Protein AF-A0A2R6E5F3-F1 (afdb_monomer_lite)

Foldseek 3Di:
DPPPPDVLLVVLVVLLVVLQVVLVVCVVVVNNVSSVVSNVVSVVSVVVSVCVVVVVVVVD

Sequence (60 aa):
MTETVNPLSAALAALAVVLFATALLMMAADRLAVAGFCFLSASLVIYLRETRSLGGTAAD

Structure (mmCIF, N/CA/C/O backbone):
data_AF-A0A2R6E5F3-F1
#
_entry.id   AF-A0A2R6E5F3-F1
#
loop_
_atom_site.group_PDB
_atom_site.id
_atom_site.type_symbol
_atom_site.label_atom_id
_atom_site.label_alt_id
_atom_site.label_comp_id
_atom_site.label_asym_id
_atom_site.label_entity_id
_atom_site.label_seq_id
_atom_site.pdbx_PDB_ins_code
_atom_site.Cartn_x
_atom_site.Cartn_y
_atom_site.Cartn_z
_atom_site.occupancy
_atom_site.B_iso_or_equiv
_atom_site.auth_seq_id
_atom_site.auth_comp_id
_atom_site.auth_asym_id
_atom_site.auth_atom_id
_atom_site.pdbx_PDB_model_num
ATOM 1 N N . MET A 1 1 ? 7.887 18.315 -24.915 1.00 45.75 1 MET A N 1
ATOM 2 C CA . MET A 1 1 ? 8.678 17.405 -24.065 1.00 45.75 1 MET A CA 1
ATOM 3 C C . MET A 1 1 ? 7.715 16.394 -23.463 1.00 45.75 1 MET A C 1
ATOM 5 O O . MET A 1 1 ? 7.207 16.600 -22.374 1.00 45.75 1 MET A O 1
ATOM 9 N N . THR A 1 2 ? 7.332 15.383 -24.243 1.00 49.72 2 THR A N 1
ATOM 10 C CA . THR A 1 2 ? 6.464 14.295 -23.778 1.00 49.72 2 THR A CA 1
ATOM 11 C C . THR A 1 2 ? 7.370 13.234 -23.177 1.00 49.72 2 THR A C 1
ATOM 13 O O . THR A 1 2 ? 7.911 12.406 -23.907 1.00 49.72 2 THR A O 1
ATOM 16 N N . GLU A 1 3 ? 7.614 13.312 -21.870 1.00 63.62 3 GLU A N 1
ATOM 17 C CA . GLU A 1 3 ? 8.236 12.204 -21.147 1.00 63.62 3 GLU A CA 1
ATOM 18 C C . GLU A 1 3 ? 7.332 10.986 -21.368 1.00 63.62 3 GLU A C 1
ATOM 20 O O . GLU A 1 3 ? 6.139 11.027 -21.056 1.00 63.62 3 GLU A O 1
ATOM 25 N N . THR A 1 4 ? 7.841 9.945 -22.026 1.00 64.81 4 THR A N 1
ATOM 26 C CA . THR A 1 4 ? 7.087 8.716 -22.276 1.00 64.81 4 THR A CA 1
ATOM 27 C C . THR A 1 4 ? 6.947 7.994 -20.946 1.00 64.81 4 THR A C 1
ATOM 29 O O . THR A 1 4 ? 7.753 7.126 -20.610 1.00 64.81 4 THR A O 1
ATOM 32 N N . VAL A 1 5 ? 5.959 8.407 -20.151 1.00 66.50 5 VAL A N 1
ATOM 33 C CA . VAL A 1 5 ? 5.640 7.775 -18.876 1.00 66.50 5 VAL A CA 1
ATOM 34 C C . VAL A 1 5 ? 5.369 6.308 -19.171 1.00 66.50 5 VAL A C 1
ATOM 36 O O . VAL A 1 5 ? 4.407 5.974 -19.863 1.00 66.50 5 VAL A O 1
ATOM 39 N N . ASN A 1 6 ? 6.245 5.42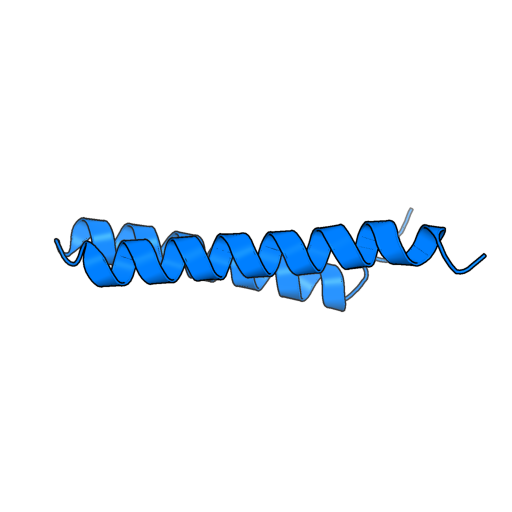7 -18.686 1.00 79.00 6 ASN A N 1
ATOM 40 C CA . ASN A 1 6 ? 6.074 4.000 -18.898 1.00 79.00 6 ASN A CA 1
ATOM 41 C C . ASN A 1 6 ? 4.756 3.586 -18.217 1.00 79.00 6 ASN A C 1
ATOM 43 O O . ASN A 1 6 ? 4.654 3.722 -16.990 1.00 79.00 6 ASN A O 1
ATOM 47 N N . PRO A 1 7 ? 3.751 3.097 -18.971 1.00 76.31 7 PRO A N 1
ATOM 48 C CA . PRO A 1 7 ? 2.427 2.804 -18.425 1.00 76.31 7 PRO A CA 1
ATOM 49 C C . PRO A 1 7 ? 2.494 1.808 -17.262 1.00 76.31 7 PRO A C 1
ATOM 51 O O . PRO A 1 7 ? 1.698 1.897 -16.329 1.00 76.31 7 PRO A O 1
ATOM 54 N N . LEU A 1 8 ? 3.494 0.919 -17.253 1.00 76.12 8 LEU A N 1
ATOM 55 C CA . LEU A 1 8 ? 3.725 -0.015 -16.155 1.00 76.12 8 LEU A CA 1
ATOM 56 C C . LEU A 1 8 ? 4.206 0.689 -14.873 1.00 76.12 8 LEU A C 1
ATOM 58 O O . LEU A 1 8 ? 3.738 0.365 -13.783 1.00 76.12 8 LEU A O 1
ATOM 62 N N . SER A 1 9 ? 5.112 1.666 -14.991 1.00 76.69 9 SER A N 1
ATOM 63 C CA . SER A 1 9 ? 5.600 2.456 -13.847 1.00 76.69 9 SER A CA 1
ATOM 64 C C . SER A 1 9 ? 4.488 3.332 -13.267 1.00 76.69 9 SER A C 1
ATOM 66 O O . SER A 1 9 ? 4.340 3.412 -12.046 1.00 76.69 9 SER A O 1
ATOM 68 N N . ALA A 1 10 ? 3.649 3.910 -14.134 1.00 82.94 10 ALA A N 1
ATOM 69 C CA . ALA A 1 10 ? 2.463 4.656 -13.723 1.00 82.94 10 ALA A CA 1
ATOM 70 C C . ALA A 1 10 ? 1.438 3.765 -13.003 1.00 82.94 10 ALA A C 1
ATOM 72 O O . ALA A 1 10 ? 0.919 4.155 -11.958 1.00 82.94 10 ALA A O 1
ATOM 73 N N . ALA A 1 11 ? 1.189 2.551 -13.507 1.00 81.69 11 ALA A N 1
ATOM 74 C CA . ALA A 1 11 ? 0.282 1.596 -12.871 1.00 81.69 11 ALA A CA 1
ATOM 75 C C . ALA A 1 11 ? 0.776 1.158 -11.480 1.00 81.69 11 ALA A C 1
ATOM 77 O O . ALA A 1 11 ? -0.009 1.124 -10.534 1.00 81.69 11 ALA A O 1
ATOM 78 N N . LEU A 1 12 ? 2.077 0.882 -11.327 1.00 79.12 12 LEU A N 1
ATOM 79 C CA . LEU A 1 12 ? 2.691 0.557 -10.031 1.00 79.12 12 LEU A CA 1
ATOM 80 C C . LEU A 1 12 ? 2.588 1.726 -9.039 1.00 79.12 12 LEU A C 1
ATOM 82 O O . LEU A 1 12 ? 2.279 1.511 -7.868 1.00 79.12 12 LEU A O 1
ATOM 86 N N . ALA A 1 13 ? 2.805 2.961 -9.502 1.00 81.44 13 ALA A N 1
ATOM 87 C CA . ALA A 1 13 ? 2.651 4.154 -8.673 1.00 81.44 13 ALA A CA 1
ATOM 88 C C . ALA A 1 13 ? 1.194 4.346 -8.218 1.00 81.44 13 ALA A C 1
ATOM 90 O O . ALA A 1 13 ? 0.944 4.548 -7.030 1.00 81.44 13 ALA A O 1
ATOM 91 N N . ALA A 1 14 ? 0.229 4.213 -9.132 1.00 85.69 14 ALA A N 1
ATOM 92 C CA . ALA A 1 14 ? -1.192 4.297 -8.804 1.00 85.69 14 ALA A CA 1
ATOM 93 C C . ALA A 1 14 ? -1.609 3.220 -7.787 1.00 85.69 14 ALA A C 1
ATOM 95 O O . ALA A 1 14 ? -2.323 3.511 -6.829 1.00 85.69 14 ALA A O 1
ATOM 96 N N . LEU A 1 15 ? -1.113 1.991 -7.946 1.00 82.69 15 LEU A N 1
ATOM 97 C CA . LEU A 1 15 ? -1.413 0.882 -7.043 1.00 82.69 15 LEU A CA 1
ATOM 98 C C . LEU A 1 15 ? -0.844 1.115 -5.632 1.00 82.69 15 LEU A C 1
ATOM 100 O O . LEU A 1 15 ? -1.525 0.834 -4.645 1.00 82.69 15 LEU A O 1
ATOM 104 N N . ALA A 1 16 ? 0.353 1.699 -5.517 1.00 84.06 16 ALA A N 1
ATOM 105 C CA . ALA A 1 16 ? 0.914 2.098 -4.226 1.00 84.06 16 ALA A CA 1
ATOM 106 C C . ALA A 1 16 ? 0.063 3.174 -3.526 1.00 84.06 16 ALA A C 1
ATOM 108 O O . ALA A 1 16 ? -0.178 3.071 -2.322 1.00 84.06 16 ALA A O 1
ATOM 109 N N . VAL A 1 17 ? -0.442 4.166 -4.270 1.00 90.00 17 VAL A N 1
ATOM 110 C CA . VAL A 1 17 ? -1.338 5.207 -3.729 1.00 90.00 17 VAL A CA 1
ATOM 111 C C . VAL A 1 17 ? -2.635 4.597 -3.200 1.00 90.00 17 VAL A C 1
ATOM 113 O O . VAL A 1 17 ? -3.058 4.931 -2.093 1.00 90.00 17 VAL A O 1
ATOM 116 N N . VAL A 1 18 ? -3.241 3.668 -3.947 1.00 89.00 18 VAL A N 1
ATOM 117 C CA . VAL A 1 18 ? -4.455 2.962 -3.506 1.00 89.00 18 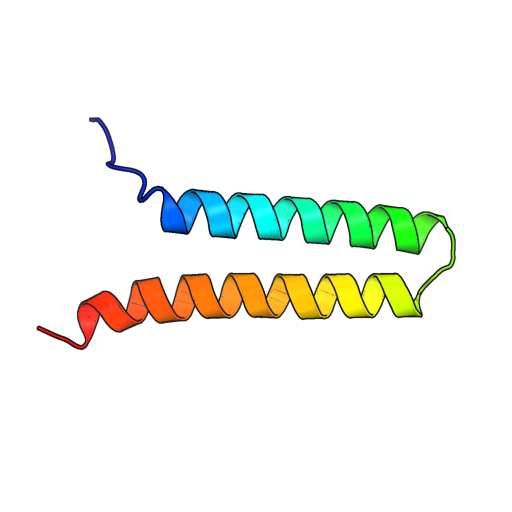VAL A CA 1
ATOM 118 C C . VAL A 1 18 ? -4.191 2.185 -2.217 1.00 89.00 18 VAL A C 1
ATOM 120 O O . VAL A 1 18 ? -4.969 2.306 -1.272 1.00 89.00 18 VAL A O 1
ATOM 123 N N . LEU A 1 19 ? -3.077 1.450 -2.137 1.00 82.56 19 LEU A N 1
ATOM 124 C CA . LEU A 1 19 ? -2.722 0.686 -0.939 1.00 82.56 19 LEU A CA 1
ATOM 125 C C . LEU A 1 19 ? -2.499 1.586 0.283 1.00 82.56 19 LEU A C 1
ATOM 127 O O . LEU A 1 19 ? -2.988 1.270 1.371 1.00 82.56 19 LEU A O 1
ATOM 131 N N . PHE A 1 20 ? -1.837 2.732 0.107 1.00 82.06 20 PHE A N 1
ATOM 132 C CA . PHE A 1 20 ? -1.685 3.732 1.166 1.00 82.06 20 PHE A CA 1
ATOM 133 C C . PHE A 1 20 ? -3.034 4.295 1.622 1.00 82.06 20 PHE A C 1
ATOM 135 O O . PHE A 1 20 ? -3.297 4.352 2.823 1.00 82.06 20 PHE A O 1
ATOM 142 N N . ALA A 1 21 ? -3.919 4.648 0.688 1.00 86.31 21 ALA A N 1
ATOM 143 C CA . ALA A 1 21 ? -5.257 5.138 1.014 1.00 86.31 21 ALA A CA 1
ATOM 144 C C . ALA A 1 21 ? -6.074 4.087 1.788 1.00 86.31 21 ALA A C 1
ATOM 146 O O . ALA A 1 21 ? -6.698 4.410 2.801 1.00 86.31 21 ALA A O 1
ATOM 147 N N . THR A 1 22 ? -6.019 2.815 1.374 1.00 80.44 22 THR A N 1
ATOM 148 C CA . THR A 1 22 ? -6.687 1.717 2.092 1.00 80.44 22 THR A CA 1
ATOM 149 C C . THR A 1 22 ? -6.085 1.458 3.470 1.00 80.44 22 THR A C 1
ATOM 151 O O . THR A 1 22 ? -6.831 1.185 4.409 1.00 80.44 22 THR A O 1
ATOM 154 N N . ALA A 1 23 ? -4.763 1.590 3.626 1.00 79.94 23 ALA A N 1
ATOM 155 C CA . ALA A 1 23 ? -4.099 1.442 4.917 1.00 79.94 23 ALA A CA 1
ATOM 156 C C . ALA A 1 23 ? -4.566 2.523 5.900 1.00 79.94 23 ALA A C 1
ATOM 158 O O . ALA A 1 23 ? -4.926 2.199 7.028 1.00 79.94 23 ALA A O 1
ATOM 159 N N . LEU A 1 24 ? -4.629 3.781 5.451 1.00 83.38 24 LEU A N 1
ATOM 160 C CA . LEU A 1 24 ? -5.104 4.910 6.256 1.00 83.38 24 LEU A CA 1
ATOM 161 C C . LEU A 1 24 ? -6.581 4.758 6.649 1.00 83.38 24 LEU A C 1
ATOM 163 O O . LEU A 1 24 ? -6.929 4.982 7.807 1.00 83.38 24 LEU A O 1
ATOM 167 N N . LEU A 1 25 ? -7.436 4.308 5.723 1.00 82.19 25 LEU A N 1
ATOM 168 C CA . LEU A 1 25 ? -8.844 4.008 6.015 1.00 82.19 25 LEU A CA 1
ATOM 169 C C . LEU A 1 25 ? -8.999 2.878 7.043 1.00 82.19 25 LEU A C 1
ATOM 171 O O . LEU A 1 25 ? -9.814 2.982 7.956 1.00 82.19 25 LEU A O 1
ATOM 175 N N . MET A 1 26 ? -8.203 1.812 6.933 1.00 78.31 26 MET A N 1
ATOM 176 C CA . MET A 1 26 ? -8.215 0.704 7.896 1.00 78.31 26 MET A CA 1
ATOM 177 C C . MET A 1 26 ? -7.664 1.109 9.266 1.00 78.31 26 MET A C 1
ATOM 179 O O . MET A 1 26 ? -8.155 0.623 10.283 1.00 78.31 26 MET A O 1
ATOM 183 N N . MET A 1 27 ? -6.687 2.020 9.305 1.00 78.25 27 MET A N 1
ATOM 184 C CA . MET A 1 27 ? -6.182 2.615 10.544 1.00 78.25 27 MET A CA 1
ATOM 185 C C . MET A 1 27 ? -7.268 3.447 11.236 1.00 78.25 27 MET A C 1
ATOM 187 O O . MET A 1 27 ? -7.442 3.333 12.444 1.00 78.25 27 MET A O 1
ATOM 191 N N . ALA A 1 28 ? -8.052 4.210 10.467 1.00 81.56 28 ALA A N 1
ATOM 192 C CA . ALA A 1 28 ? -9.202 4.953 10.983 1.00 81.56 28 ALA A CA 1
ATOM 193 C C . ALA A 1 28 ? -10.328 4.038 11.506 1.00 81.56 28 ALA A C 1
ATOM 195 O O . ALA A 1 28 ? -11.095 4.445 12.372 1.00 81.56 28 ALA A O 1
ATOM 196 N N . ALA A 1 29 ? -10.414 2.801 11.009 1.00 84.88 29 ALA A N 1
ATOM 197 C CA . ALA A 1 29 ? -11.374 1.788 11.448 1.00 84.88 29 ALA A CA 1
ATOM 198 C C . ALA A 1 29 ? -10.847 0.869 12.576 1.00 84.88 29 ALA A C 1
ATOM 200 O O . ALA A 1 29 ? -11.445 -0.177 12.831 1.00 84.88 29 ALA A O 1
ATOM 201 N N . ASP A 1 30 ? -9.718 1.215 13.213 1.00 79.31 30 ASP A N 1
ATOM 202 C CA . ASP A 1 30 ? -9.054 0.450 14.289 1.00 79.31 30 ASP A CA 1
ATOM 203 C C . ASP A 1 30 ? -8.592 -0.974 13.879 1.00 79.31 30 ASP A C 1
ATOM 205 O O . ASP A 1 30 ? -8.192 -1.813 14.687 1.00 79.31 30 ASP A O 1
ATOM 209 N N . ARG A 1 31 ? -8.579 -1.276 12.573 1.00 76.50 31 ARG A N 1
ATOM 210 C CA . ARG A 1 31 ? -8.187 -2.577 11.998 1.00 76.50 31 ARG A CA 1
ATOM 211 C C . ARG A 1 31 ? -6.692 -2.610 11.662 1.00 76.50 31 ARG A C 1
ATOM 213 O O . ARG A 1 31 ? -6.286 -2.807 10.514 1.00 76.50 31 ARG A O 1
ATOM 220 N N . LEU A 1 32 ? -5.858 -2.494 12.696 1.00 77.75 32 LEU A N 1
ATOM 221 C CA . LEU A 1 32 ? -4.391 -2.388 12.599 1.00 77.75 32 LEU A CA 1
ATOM 222 C C . LEU A 1 32 ? -3.717 -3.530 11.814 1.00 77.75 32 LEU A C 1
ATOM 224 O O . LEU A 1 32 ? -2.790 -3.285 11.045 1.00 77.75 32 LEU A O 1
ATOM 228 N N . ALA A 1 33 ? -4.204 -4.769 11.941 1.00 80.94 33 ALA A N 1
ATOM 229 C CA . ALA A 1 33 ? -3.655 -5.911 11.201 1.00 80.94 33 ALA A CA 1
ATOM 230 C C . ALA A 1 33 ? -3.814 -5.762 9.674 1.00 80.94 33 ALA A C 1
ATOM 232 O O . ALA A 1 33 ? -2.909 -6.094 8.909 1.00 80.94 33 ALA A O 1
ATOM 233 N N . VAL A 1 34 ? -4.953 -5.224 9.226 1.00 76.94 34 VAL A N 1
ATOM 234 C CA . VAL A 1 34 ? -5.238 -5.025 7.797 1.00 76.94 34 VAL A CA 1
ATOM 235 C C . VAL A 1 34 ? -4.489 -3.804 7.264 1.00 76.94 34 VAL A C 1
ATOM 237 O O . VAL A 1 34 ? -3.977 -3.839 6.144 1.00 76.94 34 VAL A O 1
ATOM 240 N N . ALA A 1 35 ? -4.346 -2.762 8.088 1.00 76.56 35 ALA A N 1
ATOM 241 C CA . ALA A 1 35 ? -3.511 -1.607 7.774 1.00 76.56 35 ALA A CA 1
ATOM 242 C C . ALA A 1 35 ? -2.041 -2.013 7.565 1.00 76.56 35 ALA A C 1
ATOM 244 O O . ALA A 1 35 ? -1.440 -1.638 6.558 1.00 76.56 35 ALA A O 1
ATOM 245 N N . GLY A 1 36 ? -1.488 -2.852 8.450 1.00 80.19 36 GLY A N 1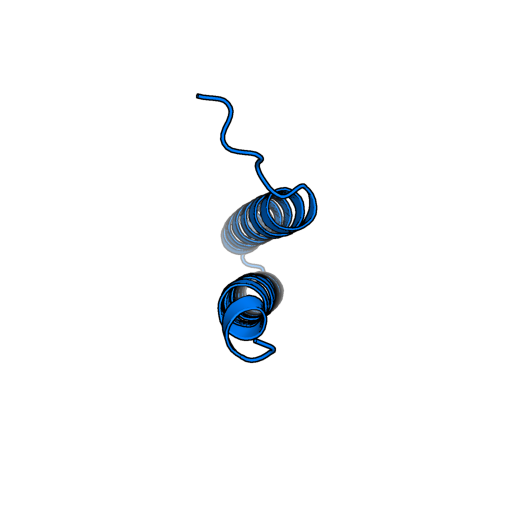
ATOM 246 C CA . GLY A 1 36 ? -0.126 -3.379 8.321 1.00 80.19 36 GLY A CA 1
ATOM 247 C C . GLY A 1 36 ? 0.083 -4.212 7.052 1.00 80.19 36 GLY A C 1
ATOM 248 O O . GLY A 1 36 ? 1.076 -4.025 6.350 1.00 80.19 36 GLY A O 1
ATOM 249 N N . PHE A 1 37 ? -0.877 -5.073 6.697 1.00 86.00 37 PHE A N 1
ATOM 250 C CA . PHE A 1 37 ? -0.816 -5.861 5.459 1.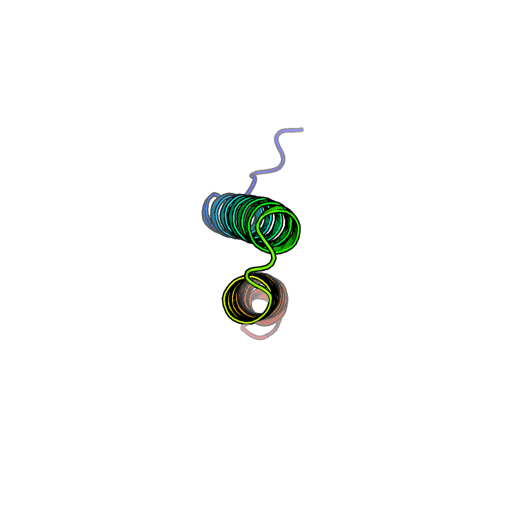00 86.00 37 PHE A CA 1
ATOM 251 C C . PHE A 1 37 ? -0.876 -4.988 4.192 1.00 86.00 37 PHE A C 1
ATOM 253 O O . PHE A 1 37 ? -0.146 -5.240 3.228 1.00 86.00 37 PHE A O 1
ATOM 260 N N . CYS A 1 38 ? -1.692 -3.927 4.201 1.00 81.31 38 CYS A N 1
ATOM 261 C CA . CYS A 1 38 ? -1.731 -2.947 3.110 1.00 81.31 38 CYS A CA 1
ATOM 262 C C . CYS A 1 38 ? -0.401 -2.196 2.984 1.00 81.31 38 CYS A C 1
ATOM 264 O O . CYS A 1 38 ? 0.091 -2.007 1.873 1.00 81.31 38 CYS A O 1
ATOM 266 N N . PHE A 1 39 ? 0.214 -1.827 4.109 1.00 80.56 39 PHE A N 1
ATOM 267 C CA . PHE A 1 39 ? 1.509 -1.149 4.126 1.00 80.56 39 PHE A CA 1
ATOM 268 C C . PHE A 1 39 ? 2.639 -2.048 3.600 1.00 80.56 39 PHE A C 1
ATOM 270 O O . PHE A 1 39 ? 3.452 -1.610 2.786 1.00 80.56 39 PHE A O 1
ATOM 277 N N . LEU A 1 40 ? 2.651 -3.326 3.998 1.00 87.25 40 LEU A N 1
ATOM 278 C CA . LEU A 1 40 ? 3.587 -4.328 3.479 1.00 87.25 40 LEU A CA 1
ATOM 279 C C . LEU A 1 40 ? 3.420 -4.509 1.965 1.00 87.25 40 LEU A C 1
ATOM 281 O O . LEU A 1 40 ? 4.402 -4.492 1.223 1.00 87.25 40 LEU A O 1
ATOM 285 N N . SER A 1 41 ? 2.173 -4.622 1.504 1.00 85.44 41 SER A N 1
ATOM 286 C CA . SER A 1 41 ? 1.860 -4.735 0.078 1.00 85.44 41 SER A CA 1
ATOM 287 C C . SER A 1 41 ? 2.316 -3.494 -0.696 1.00 85.44 41 SER A C 1
ATOM 289 O O . SER A 1 41 ? 2.905 -3.626 -1.767 1.00 85.44 41 SER A O 1
ATOM 291 N N . ALA A 1 42 ? 2.112 -2.289 -0.148 1.00 87.38 42 ALA A N 1
ATOM 292 C CA . ALA A 1 42 ? 2.554 -1.041 -0.774 1.00 87.38 42 ALA A CA 1
ATOM 293 C C . ALA A 1 42 ? 4.081 -0.996 -0.904 1.00 87.38 42 ALA A C 1
ATOM 295 O O . ALA A 1 42 ? 4.610 -0.653 -1.962 1.00 87.38 42 ALA A O 1
ATOM 296 N N . SER A 1 43 ? 4.786 -1.398 0.155 1.00 86.75 43 SER A N 1
ATOM 297 C CA . SER A 1 43 ? 6.246 -1.472 0.166 1.00 86.75 43 SER A CA 1
ATOM 298 C C . SER A 1 43 ? 6.769 -2.442 -0.902 1.00 86.75 43 SER A C 1
ATOM 300 O O . SER A 1 43 ? 7.684 -2.098 -1.651 1.00 86.75 43 SER A O 1
ATOM 302 N N . LEU A 1 44 ? 6.124 -3.604 -1.066 1.00 86.88 44 LEU A N 1
ATOM 303 C CA . LEU A 1 44 ? 6.479 -4.590 -2.091 1.00 86.88 44 LEU A CA 1
ATOM 304 C C . LEU A 1 44 ? 6.289 -4.053 -3.520 1.00 86.88 44 LEU A C 1
ATOM 306 O O . LEU A 1 44 ? 7.124 -4.276 -4.396 1.00 86.88 44 LEU A O 1
ATOM 310 N N . VAL A 1 45 ? 5.205 -3.317 -3.757 1.00 86.50 45 VAL A N 1
ATOM 311 C CA . VAL A 1 45 ? 4.889 -2.698 -5.055 1.00 86.50 45 VAL A CA 1
ATOM 312 C C . VA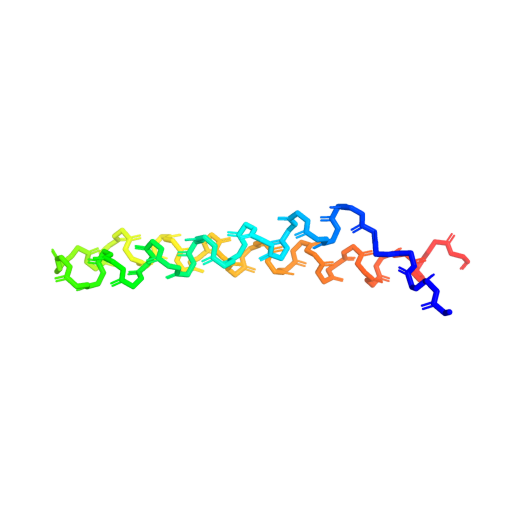L A 1 45 ? 5.929 -1.647 -5.432 1.00 86.50 45 VAL A C 1
ATOM 314 O O . VAL A 1 45 ? 6.384 -1.606 -6.577 1.00 86.50 45 VAL A O 1
ATOM 317 N N . ILE A 1 46 ? 6.343 -0.831 -4.463 1.00 86.62 46 ILE A N 1
ATOM 318 C CA . ILE A 1 46 ? 7.403 0.163 -4.648 1.00 86.62 46 ILE A CA 1
ATOM 319 C C . ILE A 1 46 ? 8.737 -0.534 -4.921 1.00 86.62 46 ILE A C 1
ATOM 321 O O . ILE A 1 46 ? 9.419 -0.158 -5.870 1.00 86.62 46 ILE A O 1
ATOM 325 N N . TYR A 1 47 ? 9.072 -1.583 -4.164 1.00 84.75 47 TYR A N 1
ATOM 326 C CA . TYR A 1 47 ? 10.288 -2.364 -4.390 1.00 84.75 47 TYR A CA 1
ATOM 327 C C . TYR A 1 47 ? 10.335 -2.942 -5.809 1.00 84.75 47 TYR A C 1
ATOM 329 O O . TYR A 1 47 ? 11.308 -2.729 -6.522 1.00 84.75 47 TYR A O 1
ATOM 337 N N . LEU A 1 48 ? 9.259 -3.583 -6.277 1.00 83.25 48 LEU A N 1
ATOM 338 C CA . LEU A 1 48 ? 9.193 -4.126 -7.640 1.00 83.25 48 LEU A CA 1
ATOM 339 C C . LEU A 1 48 ? 9.314 -3.043 -8.721 1.00 83.25 48 LEU A C 1
ATOM 341 O O . LEU A 1 48 ? 9.919 -3.287 -9.768 1.00 83.25 48 LEU A O 1
ATOM 345 N N . ARG A 1 49 ? 8.741 -1.856 -8.490 1.00 82.06 49 ARG A N 1
ATOM 346 C CA . ARG A 1 49 ? 8.898 -0.699 -9.383 1.00 82.06 49 ARG A CA 1
ATOM 347 C C . ARG A 1 49 ? 10.354 -0.239 -9.436 1.00 82.06 49 ARG A C 1
ATOM 349 O O . ARG A 1 49 ? 10.874 -0.040 -10.532 1.00 82.06 49 ARG A O 1
ATOM 356 N N . GLU A 1 50 ? 11.005 -0.136 -8.283 1.00 78.81 50 GLU A N 1
ATOM 357 C CA . GLU A 1 50 ? 12.396 0.302 -8.156 1.00 78.81 50 GLU A CA 1
ATOM 358 C C . GLU A 1 50 ? 13.365 -0.713 -8.778 1.00 78.81 50 GLU A C 1
ATOM 360 O O . GLU A 1 50 ? 14.182 -0.359 -9.626 1.00 78.81 50 GLU A O 1
ATOM 365 N N . THR A 1 51 ? 13.219 -2.004 -8.458 1.00 81.69 51 THR A N 1
ATOM 366 C CA . THR A 1 51 ? 14.050 -3.081 -9.017 1.00 81.69 51 THR A CA 1
ATOM 367 C C . THR A 1 51 ? 13.931 -3.165 -10.535 1.00 81.69 51 THR A C 1
ATOM 369 O O . THR A 1 51 ? 14.919 -3.452 -11.200 1.00 81.69 51 THR A O 1
ATOM 372 N N . ARG A 1 52 ? 12.759 -2.884 -11.118 1.00 71.81 52 ARG A N 1
ATOM 373 C CA . ARG A 1 52 ? 12.602 -2.832 -12.583 1.00 71.81 52 ARG A CA 1
ATOM 374 C C . ARG A 1 52 ? 13.206 -1.575 -13.198 1.00 71.81 52 ARG A C 1
ATOM 376 O O . ARG A 1 52 ? 13.757 -1.660 -14.290 1.00 71.81 52 ARG A O 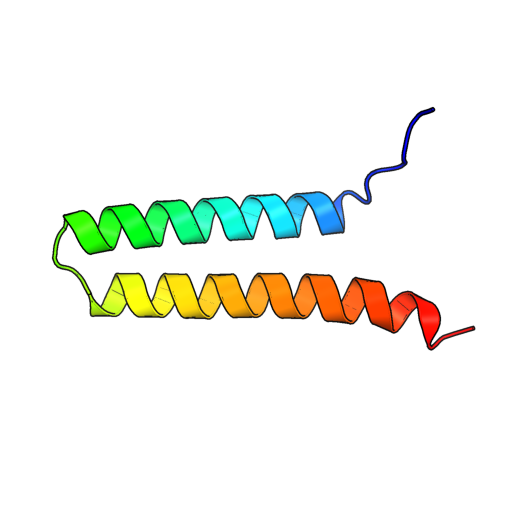1
ATOM 383 N N . SER A 1 53 ? 13.128 -0.439 -12.507 1.00 67.12 53 SER A N 1
ATOM 384 C CA . SER A 1 53 ? 13.804 0.789 -12.937 1.00 67.12 53 SER A CA 1
ATOM 385 C C . SER A 1 53 ? 15.328 0.626 -12.936 1.00 67.12 53 SER A C 1
ATOM 387 O O . SER A 1 53 ? 15.992 1.165 -13.811 1.00 67.12 53 SER A O 1
ATOM 389 N N . LEU A 1 54 ? 15.872 -0.137 -11.981 1.00 69.62 54 LEU A N 1
ATOM 390 C CA . LEU A 1 54 ? 17.304 -0.433 -11.852 1.00 69.62 54 LEU A CA 1
ATOM 391 C C . LEU A 1 54 ? 17.758 -1.585 -12.766 1.00 69.62 54 LEU A C 1
ATOM 393 O O . LEU A 1 54 ? 18.837 -1.534 -13.347 1.00 69.62 54 LEU A O 1
ATOM 397 N N . GLY A 1 55 ? 16.929 -2.620 -12.921 1.00 61.44 55 GLY A N 1
ATOM 398 C CA . GLY A 1 55 ? 17.213 -3.798 -13.745 1.00 61.44 55 GLY A CA 1
ATOM 399 C C . GLY A 1 55 ? 17.222 -3.522 -15.250 1.00 61.44 55 GLY A C 1
ATOM 400 O O . GLY A 1 55 ? 17.825 -4.287 -15.994 1.00 61.44 55 GLY A O 1
ATOM 401 N N . GLY A 1 56 ? 16.624 -2.412 -15.699 1.00 58.03 56 GLY A N 1
ATOM 402 C CA . GLY A 1 56 ? 16.782 -1.918 -17.070 1.00 58.03 56 GLY A CA 1
ATOM 403 C C . GLY A 1 56 ? 18.205 -1.444 -17.403 1.00 58.03 56 GLY A C 1
ATOM 404 O O . GLY A 1 56 ? 18.550 -1.394 -18.575 1.00 58.03 56 GLY A O 1
ATOM 405 N N . THR A 1 57 ? 19.034 -1.150 -16.394 1.00 55.78 57 THR A N 1
ATOM 406 C CA . THR A 1 57 ? 20.429 -0.690 -16.553 1.00 55.78 57 THR A CA 1
ATOM 407 C C . THR A 1 57 ? 21.448 -1.839 -16.491 1.00 55.78 57 THR A C 1
ATOM 409 O O . THR A 1 57 ? 22.606 -1.641 -16.829 1.00 55.78 57 THR A O 1
ATOM 412 N N . ALA A 1 58 ? 21.053 -3.040 -16.047 1.00 55.28 58 ALA A N 1
ATOM 413 C CA . ALA A 1 58 ? 21.959 -4.185 -15.854 1.00 55.28 58 ALA A CA 1
ATOM 414 C C . ALA A 1 58 ? 21.927 -5.220 -16.999 1.00 55.28 58 ALA A C 1
ATOM 416 O O . ALA A 1 58 ? 22.571 -6.262 -16.895 1.00 55.28 58 ALA A O 1
ATOM 417 N N . ALA A 1 59 ? 21.147 -4.960 -18.052 1.00 51.62 59 ALA A N 1
ATOM 418 C CA . ALA A 1 59 ? 21.019 -5.815 -19.234 1.00 51.62 59 ALA A CA 1
ATOM 419 C C . ALA A 1 59 ? 21.582 -5.165 -20.517 1.00 51.62 59 ALA A C 1
ATOM 421 O O . ALA A 1 59 ? 21.246 -5.630 -21.607 1.00 51.62 59 ALA A O 1
ATOM 422 N N . ASP A 1 60 ? 22.402 -4.116 -20.378 1.00 44.50 60 ASP A N 1
ATOM 423 C CA . ASP A 1 60 ? 23.217 -3.524 -21.455 1.00 44.50 60 ASP A CA 1
ATOM 424 C C . ASP A 1 60 ? 24.693 -3.913 -21.275 1.00 44.50 60 ASP A C 1
ATOM 426 O O . ASP A 1 60 ? 25.192 -3.808 -20.127 1.00 44.50 60 ASP A O 1
#

Radius of gyration: 14.55 Å; chains: 1; bounding box: 35×23×38 Å

pLDDT: mean 76.73, std 11.1, range [44.5, 90.0]

Secondary structure (DSSP, 8-state):
------HHHHHHHHHHHHHHHHHHHHHHTT-HHHHHHHHHHHHHHHHHHHHHHHHTTS--